Protein AF-A0AAD6KPA7-F1 (afdb_monomer)

InterPro domains:
  IPR001753 Enoyl-CoA hydratase/isomerase-like domain [PF00378] (21-145)
  IPR014748 Enoyl-CoA hydratase, C-terminal [G3DSA:1.10.12.10] (89-146)
  IPR029045 ClpP/crotonase-like domain superfamily [SSF52096] (28-145)

Solvent-accessible surface area (backbone atoms only — not comparable to full-atom values): 8510 Å² total; per-residue (Å²): 122,57,29,64,40,67,49,88,89,57,96,56,77,92,65,86,79,54,50,82,73,77,53,92,50,93,83,58,70,56,51,90,58,52,42,31,73,62,52,35,64,68,56,34,47,52,47,56,74,66,37,64,88,74,54,34,62,56,33,32,76,55,55,66,18,90,51,58,41,58,57,84,43,39,67,59,55,50,52,53,53,50,57,60,56,69,71,43,43,57,58,57,55,52,32,52,52,46,34,53,66,54,29,73,77,50,56,69,71,62,23,52,51,45,40,50,57,41,49,57,68,42,72,81,26,55,33,49,54,42,46,53,50,17,59,76,69,73,49,85,54,83,60,81,66,70

Structure (mmCIF, N/CA/C/O backbone):
data_AF-A0AAD6KPA7-F1
#
_entry.id   AF-A0AAD6KPA7-F1
#
loop_
_atom_site.group_PDB
_atom_site.id
_atom_site.type_symbol
_atom_site.label_atom_id
_atom_site.label_alt_id
_atom_site.label_comp_id
_atom_site.label_asym_id
_atom_site.label_entity_id
_atom_site.label_seq_id
_atom_site.pdbx_PDB_ins_code
_atom_site.Cartn_x
_atom_site.Cartn_y
_atom_site.Cartn_z
_atom_site.occupancy
_atom_site.B_iso_or_equiv
_atom_site.auth_seq_id
_atom_site.auth_comp_id
_atom_site.auth_asym_id
_atom_site.auth_atom_id
_atom_site.pdbx_PDB_model_num
ATOM 1 N N . MET A 1 1 ? -5.198 -6.766 -25.886 1.00 34.16 1 MET A N 1
ATOM 2 C CA . MET A 1 1 ? -4.511 -5.745 -25.067 1.00 34.16 1 MET A CA 1
ATOM 3 C C . MET A 1 1 ? -5.038 -5.853 -23.648 1.00 34.16 1 MET A C 1
ATOM 5 O O . MET A 1 1 ? -6.128 -5.368 -23.395 1.00 34.16 1 MET A O 1
ATOM 9 N N . LEU A 1 2 ? -4.342 -6.590 -22.778 1.00 31.56 2 LEU A N 1
ATOM 10 C CA . LEU A 1 2 ? -4.717 -6.753 -21.366 1.00 31.56 2 LEU A CA 1
ATOM 11 C C . LEU A 1 2 ? -4.695 -5.384 -20.669 1.00 31.56 2 LEU A C 1
ATOM 13 O O . LEU A 1 2 ? -3.794 -4.588 -20.928 1.00 31.56 2 LEU A O 1
ATOM 17 N N . GLY A 1 3 ? -5.707 -5.095 -19.849 1.00 35.38 3 GLY A N 1
ATOM 18 C CA . GLY A 1 3 ? -5.811 -3.830 -19.127 1.00 35.38 3 GLY A CA 1
ATOM 19 C C . GLY A 1 3 ? -4.867 -3.834 -17.928 1.00 35.38 3 GLY A C 1
ATOM 20 O O . GLY A 1 3 ? -5.074 -4.587 -16.981 1.00 35.38 3 GLY A O 1
ATOM 21 N N . THR A 1 4 ? -3.822 -3.014 -17.973 1.00 37.62 4 THR A N 1
ATOM 22 C CA . THR A 1 4 ? -2.887 -2.814 -16.859 1.00 37.62 4 THR A CA 1
ATOM 23 C C . THR A 1 4 ? -3.550 -1.938 -15.794 1.00 37.62 4 THR A C 1
ATOM 25 O O . THR A 1 4 ? -3.939 -0.808 -16.090 1.00 37.62 4 THR A O 1
ATOM 28 N N . LEU A 1 5 ? -3.704 -2.438 -14.565 1.00 33.84 5 LEU A N 1
ATOM 29 C CA . LEU A 1 5 ? -4.257 -1.659 -13.452 1.00 33.84 5 LEU A CA 1
ATOM 30 C C . LEU A 1 5 ? -3.170 -0.861 -12.728 1.00 33.84 5 LEU A C 1
ATOM 32 O O . LEU A 1 5 ? -2.101 -1.377 -12.416 1.00 33.84 5 LEU A O 1
ATOM 36 N N . LEU A 1 6 ? -3.486 0.410 -12.474 1.00 36.00 6 LEU A N 1
ATOM 37 C CA . LEU A 1 6 ? -2.638 1.425 -11.857 1.00 36.00 6 LEU A CA 1
ATOM 38 C C . LEU A 1 6 ? -2.021 1.009 -10.509 1.00 36.00 6 LEU A C 1
ATOM 40 O O . LEU A 1 6 ? -2.676 0.445 -9.633 1.00 36.00 6 LEU A O 1
ATOM 44 N N . SER A 1 7 ? -0.789 1.481 -10.302 1.00 35.00 7 SER A N 1
ATOM 45 C CA . SER A 1 7 ? -0.186 1.746 -8.992 1.00 35.00 7 SER A CA 1
ATOM 46 C C . SER A 1 7 ? -0.960 2.875 -8.283 1.00 35.00 7 SER A C 1
ATOM 48 O O . SER A 1 7 ? -0.604 4.053 -8.373 1.00 35.00 7 SER A O 1
ATOM 50 N N . PHE A 1 8 ? -2.043 2.545 -7.580 1.00 35.06 8 PHE A N 1
ATOM 51 C CA . PHE A 1 8 ? -2.797 3.518 -6.785 1.00 35.06 8 PHE A CA 1
ATOM 52 C C . PHE A 1 8 ? -2.171 3.693 -5.391 1.00 35.06 8 PHE A C 1
ATOM 54 O O . PHE A 1 8 ? -2.553 3.025 -4.440 1.00 35.06 8 PHE A O 1
ATOM 61 N N . ILE A 1 9 ? -1.187 4.599 -5.320 1.00 31.36 9 ILE A N 1
ATOM 62 C CA . ILE A 1 9 ? -0.908 5.553 -4.215 1.00 31.36 9 ILE A CA 1
ATOM 63 C C . ILE A 1 9 ? -0.005 6.717 -4.699 1.00 31.36 9 ILE A C 1
ATOM 65 O O . ILE A 1 9 ? 0.081 7.742 -4.026 1.00 31.36 9 ILE A O 1
ATOM 69 N N . GLY A 1 10 ? 0.555 6.671 -5.915 1.00 30.53 10 GLY A N 1
ATOM 70 C CA . GLY A 1 10 ? 1.241 7.814 -6.527 1.00 30.53 10 GLY A CA 1
ATOM 71 C C . GLY A 1 10 ? 1.001 7.881 -8.031 1.00 30.53 10 GLY A C 1
ATOM 72 O O . GLY A 1 10 ? 1.215 6.889 -8.718 1.00 30.53 10 GLY A O 1
ATOM 73 N N . ASN A 1 11 ? 0.571 9.053 -8.518 1.00 29.00 11 ASN A N 1
ATOM 74 C CA . ASN A 1 11 ? 0.361 9.411 -9.928 1.00 29.00 11 ASN A CA 1
ATOM 75 C C . ASN A 1 11 ? 1.280 8.650 -10.897 1.00 29.00 11 ASN A C 1
ATOM 77 O O . ASN A 1 11 ? 2.442 9.024 -11.061 1.00 29.00 11 ASN A O 1
ATOM 81 N N . TRP A 1 12 ? 0.726 7.633 -11.552 1.00 34.38 12 TRP A N 1
ATOM 82 C CA . TRP A 1 12 ? 1.287 6.979 -12.727 1.00 34.38 12 TRP A CA 1
ATOM 83 C C . TRP A 1 12 ? 0.138 6.613 -13.663 1.00 34.38 12 TRP A C 1
ATOM 85 O O . TRP A 1 12 ? -0.409 5.516 -13.614 1.00 34.38 12 TRP A O 1
ATOM 95 N N . LEU A 1 13 ? -0.234 7.557 -14.526 1.00 31.23 13 LEU A N 1
ATOM 96 C CA . LEU A 1 13 ? -0.791 7.196 -15.822 1.00 31.23 13 LEU A CA 1
ATOM 97 C C . LEU A 1 13 ? 0.407 6.815 -16.691 1.00 31.23 13 LEU A C 1
ATOM 99 O O . LEU A 1 13 ? 1.300 7.637 -16.897 1.00 31.23 13 LEU A O 1
ATOM 103 N N . PHE A 1 14 ? 0.437 5.577 -17.183 1.00 37.00 14 PHE A N 1
ATOM 104 C CA . PHE A 1 14 ? 1.289 5.186 -18.306 1.00 37.00 14 PHE A CA 1
ATOM 105 C C . PHE A 1 14 ? 0.796 5.967 -19.540 1.00 37.00 14 PHE A C 1
ATOM 107 O O . PHE A 1 14 ? 0.047 5.462 -20.368 1.00 37.00 14 PHE A O 1
ATOM 114 N N . SER A 1 15 ? 1.129 7.258 -19.604 1.00 29.02 15 SER A N 1
ATOM 115 C CA . SER A 1 15 ? 0.954 8.068 -20.800 1.00 29.02 15 SER A CA 1
ATOM 116 C C . SER A 1 15 ? 2.057 7.672 -21.766 1.00 29.02 15 SER A C 1
ATOM 118 O O . SER A 1 15 ? 3.242 7.747 -21.440 1.00 29.02 15 SER A O 1
ATOM 120 N N . ASP A 1 16 ? 1.648 7.229 -22.948 1.00 35.81 16 ASP A N 1
ATOM 121 C CA . ASP A 1 16 ? 2.523 6.936 -24.071 1.00 35.81 16 AS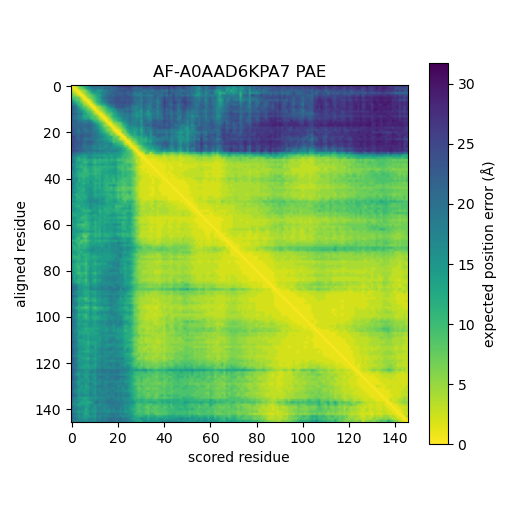P A CA 1
ATOM 122 C C . ASP A 1 16 ? 3.511 8.103 -24.301 1.00 35.81 16 ASP A C 1
ATOM 124 O O . ASP A 1 16 ? 3.099 9.244 -24.510 1.00 35.81 16 ASP A O 1
ATOM 128 N N . ARG A 1 17 ? 4.811 7.763 -24.345 1.00 44.31 17 ARG A N 1
ATOM 129 C CA . ARG A 1 17 ? 5.979 8.561 -24.798 1.00 44.31 17 ARG A CA 1
ATOM 130 C C . ARG A 1 17 ? 6.527 9.613 -23.809 1.00 44.31 17 ARG A C 1
ATOM 132 O O . ARG A 1 17 ? 5.866 10.610 -23.528 1.00 44.31 17 ARG A O 1
ATOM 139 N N . PRO A 1 18 ? 7.786 9.437 -23.336 1.00 38.19 18 PRO A N 1
ATOM 140 C CA . PRO A 1 18 ? 8.929 10.004 -24.080 1.00 38.19 18 PRO A CA 1
ATOM 141 C C . PRO A 1 18 ? 10.242 9.176 -24.111 1.00 38.19 18 PRO A C 1
ATOM 143 O O . PRO A 1 18 ? 11.201 9.607 -24.753 1.00 38.19 18 PRO A O 1
ATOM 146 N N . SER A 1 19 ? 10.331 7.996 -23.480 1.00 39.69 19 SER A N 1
ATOM 147 C CA . SER A 1 19 ? 11.616 7.268 -23.365 1.00 39.69 19 SER A CA 1
ATOM 148 C C . SER A 1 19 ? 12.176 6.750 -24.696 1.00 39.69 19 SER A C 1
ATOM 150 O O . SER A 1 19 ? 13.390 6.689 -24.860 1.00 39.69 19 SER A O 1
ATOM 152 N N . SER A 1 20 ? 11.325 6.462 -25.685 1.00 36.12 20 SER A N 1
ATOM 153 C CA . SER A 1 20 ? 11.751 5.966 -27.003 1.00 36.12 20 SER A CA 1
ATOM 154 C C . SER A 1 20 ? 12.541 6.981 -27.842 1.00 36.12 20 SER A C 1
ATOM 156 O O . SER A 1 20 ? 13.038 6.623 -28.903 1.00 36.12 20 SER A O 1
ATOM 158 N N . TYR A 1 21 ? 12.625 8.244 -27.409 1.00 39.34 21 TYR A N 1
ATOM 159 C CA . TYR A 1 21 ? 13.359 9.305 -28.109 1.00 39.34 21 TYR A CA 1
ATOM 160 C C . TYR A 1 21 ? 14.645 9.729 -27.385 1.00 39.34 21 TYR A C 1
ATOM 162 O O . TYR A 1 21 ? 15.305 10.663 -27.828 1.00 39.34 21 TYR A O 1
ATOM 170 N N . GLY A 1 22 ? 15.007 9.083 -26.269 1.00 34.72 22 GLY A N 1
ATOM 171 C CA . GLY A 1 22 ? 16.189 9.473 -25.491 1.00 34.72 22 GLY A CA 1
ATOM 172 C C . GLY A 1 22 ? 16.084 10.866 -24.852 1.00 34.72 22 GLY A C 1
ATOM 173 O O . GLY A 1 22 ? 17.099 11.449 -24.478 1.00 34.72 22 GLY A O 1
ATOM 174 N N . ILE A 1 23 ? 14.871 11.418 -24.723 1.00 39.38 23 ILE A N 1
ATOM 175 C CA . ILE A 1 23 ? 14.636 12.765 -24.189 1.00 39.38 23 ILE A CA 1
ATOM 176 C C . ILE A 1 23 ? 14.273 12.666 -22.703 1.00 39.38 23 ILE A C 1
ATOM 178 O O . ILE A 1 23 ? 13.184 12.219 -22.342 1.00 39.38 23 ILE A O 1
ATOM 182 N N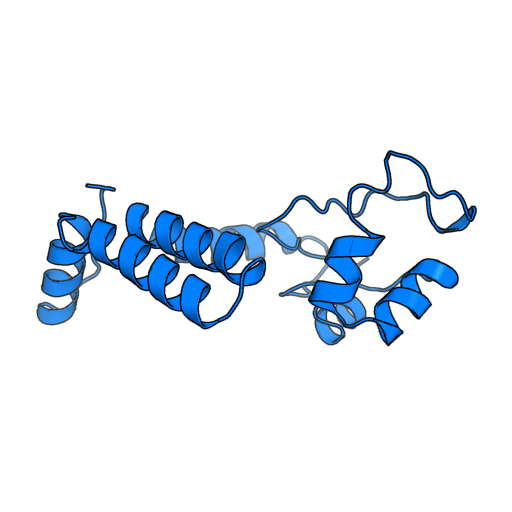 . PHE A 1 24 ? 15.167 13.147 -21.835 1.00 44.41 24 PHE A N 1
ATOM 183 C CA . PHE A 1 24 ? 14.858 13.478 -20.441 1.00 44.41 24 PHE A CA 1
ATOM 184 C C . PHE A 1 24 ? 14.054 14.789 -20.419 1.00 44.41 24 PHE A C 1
ATOM 186 O O . PHE A 1 24 ? 14.608 15.878 -20.305 1.00 44.41 24 PHE A O 1
ATOM 193 N N . GLY A 1 25 ? 12.740 14.702 -20.640 1.00 34.84 25 GLY A N 1
ATOM 194 C CA . GLY A 1 25 ? 11.853 15.870 -20.641 1.00 34.84 25 GLY A CA 1
ATOM 195 C C . GLY A 1 25 ? 11.292 16.171 -19.243 1.00 34.84 25 GLY A C 1
ATOM 196 O O . GLY A 1 25 ? 11.073 15.227 -18.482 1.00 34.84 25 GLY A O 1
ATOM 197 N N . PRO A 1 26 ? 10.964 17.435 -18.908 1.00 32.50 26 PRO A N 1
ATOM 198 C CA . PRO A 1 26 ? 10.380 17.831 -17.614 1.00 32.50 26 PRO A CA 1
ATOM 199 C C . PRO A 1 26 ? 9.028 17.158 -17.294 1.00 32.50 26 PRO A C 1
ATOM 201 O O . PRO A 1 26 ? 8.605 17.147 -16.142 1.00 32.50 26 PRO A O 1
ATOM 204 N N . ASN A 1 27 ? 8.392 16.516 -18.283 1.00 38.41 27 ASN A N 1
ATOM 205 C CA . ASN A 1 27 ? 7.171 15.715 -18.125 1.00 38.41 27 ASN A CA 1
ATOM 206 C C . ASN A 1 27 ? 7.440 14.237 -17.777 1.00 38.41 27 ASN A C 1
ATOM 208 O O . ASN A 1 27 ? 6.500 13.465 -17.600 1.00 38.41 27 ASN A O 1
ATOM 212 N N . SER A 1 28 ? 8.708 13.830 -17.638 1.00 46.34 28 SER A N 1
ATOM 213 C CA . SER A 1 28 ? 9.122 12.513 -17.124 1.00 46.34 28 SER A CA 1
ATOM 214 C C . SER A 1 28 ? 8.969 12.494 -15.600 1.00 46.34 28 SER A C 1
ATOM 216 O O . SER A 1 28 ? 9.929 12.267 -14.863 1.00 46.34 28 SER A O 1
ATOM 218 N N . ALA A 1 29 ? 7.782 12.853 -15.111 1.00 55.41 29 ALA A N 1
ATOM 219 C CA . ALA A 1 29 ? 7.537 13.174 -13.715 1.00 55.41 29 ALA A CA 1
ATOM 220 C C . ALA A 1 29 ? 7.873 11.966 -12.825 1.00 55.41 29 ALA A C 1
ATOM 222 O O . ALA A 1 29 ? 7.114 11.007 -12.727 1.00 55.41 29 ALA A O 1
ATOM 223 N N . SER A 1 30 ? 9.037 12.016 -12.169 1.00 63.12 30 SER A N 1
ATOM 224 C CA . SER A 1 30 ? 9.484 11.058 -11.150 1.00 63.12 30 SER A CA 1
ATOM 225 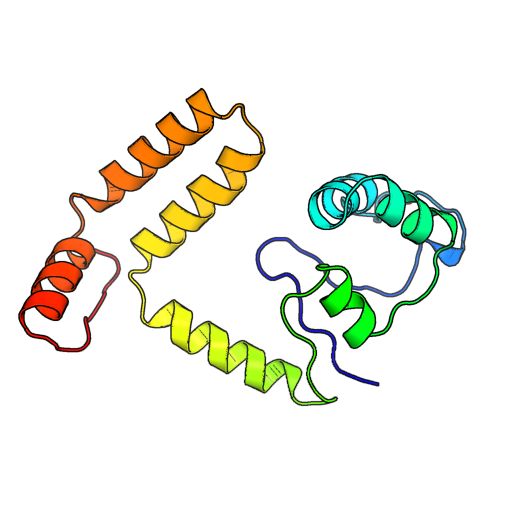C C . SER A 1 30 ? 9.835 9.630 -11.627 1.00 63.12 30 SER A C 1
ATOM 227 O O . SER A 1 30 ? 10.181 8.787 -10.803 1.00 63.12 30 SER A O 1
ATOM 229 N N . GLY A 1 31 ? 9.860 9.334 -12.932 1.00 70.75 31 GLY A N 1
ATOM 230 C CA . GLY A 1 31 ? 10.209 7.997 -13.459 1.00 70.75 31 GLY A CA 1
ATOM 231 C C . GLY A 1 31 ? 11.541 7.441 -12.988 1.00 70.75 31 GLY A C 1
ATOM 232 O O . GLY A 1 31 ? 11.617 6.329 -12.475 1.00 70.75 31 GLY A O 1
ATOM 233 N N . THR A 1 32 ? 12.577 8.263 -13.064 1.00 78.81 32 THR A N 1
ATOM 234 C CA . THR A 1 32 ? 13.930 7.908 -12.626 1.00 78.81 32 THR A CA 1
ATOM 235 C C . THR A 1 32 ? 14.063 7.775 -11.108 1.00 78.81 32 THR A C 1
ATOM 237 O O . THR A 1 32 ? 15.070 7.255 -10.641 1.00 78.81 32 THR A O 1
ATOM 240 N N . GLN A 1 33 ? 13.065 8.219 -10.337 1.00 82.12 33 GLN A N 1
ATOM 241 C CA . GLN A 1 33 ? 13.076 8.182 -8.875 1.00 82.12 33 GLN A CA 1
ATOM 242 C C . GLN A 1 33 ? 12.182 7.074 -8.316 1.00 82.12 33 GLN A C 1
ATOM 244 O O . GLN A 1 33 ? 12.626 6.301 -7.469 1.00 82.12 33 GLN A O 1
ATOM 249 N N . ARG A 1 34 ? 10.944 6.957 -8.802 1.00 82.44 34 ARG A N 1
ATOM 250 C CA . ARG A 1 34 ? 9.975 5.955 -8.337 1.00 82.44 34 ARG A CA 1
ATOM 251 C C . ARG A 1 34 ? 10.258 4.564 -8.888 1.00 82.44 34 ARG A C 1
ATOM 253 O O . ARG A 1 34 ? 10.152 3.601 -8.139 1.00 82.44 34 ARG A O 1
ATOM 260 N N . LEU A 1 35 ? 10.665 4.446 -10.156 1.00 84.44 35 LEU A N 1
ATOM 261 C CA . LEU A 1 35 ? 10.892 3.134 -10.769 1.00 84.44 35 LEU A CA 1
ATOM 262 C C . LEU A 1 35 ? 11.992 2.334 -10.045 1.00 84.44 35 LEU A C 1
ATOM 264 O O . LEU A 1 35 ? 11.728 1.191 -9.680 1.00 84.44 35 LEU A O 1
ATOM 268 N N . PRO A 1 36 ? 13.177 2.899 -9.727 1.00 88.50 36 PRO A N 1
ATOM 269 C CA . PRO A 1 36 ? 14.189 2.162 -8.970 1.00 88.50 36 PRO A CA 1
ATOM 270 C C . PRO A 1 36 ? 13.775 1.800 -7.540 1.00 88.50 36 PRO A C 1
ATOM 272 O O . PRO A 1 36 ? 14.308 0.833 -7.004 1.00 88.50 36 PRO A O 1
ATOM 275 N N . ARG A 1 37 ? 12.866 2.568 -6.920 1.00 85.81 37 ARG A N 1
ATOM 276 C CA . ARG A 1 37 ? 12.323 2.280 -5.579 1.00 85.81 37 ARG A CA 1
ATOM 277 C C . ARG A 1 37 ? 11.313 1.128 -5.606 1.00 85.81 37 ARG A C 1
ATOM 279 O O . ARG A 1 37 ? 11.233 0.388 -4.639 1.00 85.81 37 ARG A O 1
ATOM 286 N N . LEU A 1 38 ? 10.593 0.960 -6.717 1.00 86.50 38 LEU A N 1
ATOM 287 C CA . LEU A 1 38 ? 9.639 -0.134 -6.922 1.00 86.50 38 LEU A CA 1
ATOM 288 C C . LEU A 1 38 ? 10.316 -1.446 -7.330 1.00 86.50 38 LEU A C 1
ATOM 290 O O . LEU A 1 38 ? 10.023 -2.484 -6.752 1.00 86.50 38 LEU A O 1
ATOM 294 N N . VAL A 1 39 ? 11.218 -1.408 -8.319 1.00 86.50 39 VAL A N 1
ATOM 295 C CA . VAL A 1 39 ? 11.735 -2.635 -8.964 1.00 86.50 39 VAL A CA 1
ATOM 296 C C . VAL A 1 39 ? 13.248 -2.825 -8.858 1.00 86.50 39 VAL A C 1
ATOM 298 O O . VAL A 1 39 ? 13.826 -3.730 -9.460 1.00 86.50 39 VAL A O 1
ATOM 301 N N . GLY A 1 40 ? 13.920 -1.953 -8.109 1.00 88.75 40 GLY A N 1
ATOM 302 C CA . GLY A 1 40 ? 15.369 -1.967 -7.956 1.00 88.75 40 GLY A CA 1
ATOM 303 C C . GLY A 1 40 ? 16.126 -1.265 -9.089 1.00 88.75 40 GLY A C 1
ATOM 304 O O . GLY A 1 40 ? 15.638 -1.044 -10.200 1.00 88.75 40 GLY A O 1
ATOM 305 N N . LYS A 1 41 ? 17.379 -0.894 -8.796 1.00 91.75 41 LYS A N 1
ATOM 306 C CA . LYS A 1 41 ? 18.217 -0.058 -9.677 1.00 91.75 41 LYS A CA 1
ATOM 307 C C . LYS A 1 41 ? 18.545 -0.719 -11.019 1.00 91.75 41 LYS A C 1
ATOM 309 O O . LYS A 1 41 ? 18.584 -0.021 -12.029 1.00 91.75 41 LYS A O 1
ATOM 314 N N . SER A 1 42 ? 18.812 -2.025 -11.033 1.00 92.31 42 SER A N 1
ATOM 315 C CA . SER A 1 42 ? 19.256 -2.742 -12.237 1.00 92.31 42 SER A CA 1
ATOM 316 C C . SER A 1 42 ? 18.157 -2.806 -13.293 1.00 92.31 42 SER A C 1
ATOM 318 O O . SER A 1 42 ? 18.363 -2.358 -14.418 1.00 92.31 42 SER A O 1
ATOM 320 N N . LEU A 1 43 ? 16.967 -3.270 -12.905 1.00 87.69 43 LEU A N 1
ATOM 321 C CA . LEU A 1 43 ? 15.838 -3.377 -13.821 1.00 87.69 43 LEU A CA 1
ATOM 322 C C . LEU A 1 43 ? 15.321 -1.999 -14.247 1.00 87.69 43 LEU A C 1
ATOM 324 O O . LEU A 1 43 ? 15.010 -1.787 -15.416 1.00 87.69 43 LEU A O 1
ATOM 328 N N . ALA A 1 44 ? 15.297 -1.028 -13.330 1.00 86.75 44 ALA A N 1
ATOM 329 C CA . ALA A 1 44 ? 14.916 0.334 -13.682 1.00 86.75 44 ALA A CA 1
ATOM 330 C C . ALA A 1 44 ? 15.834 0.932 -14.761 1.00 86.75 44 ALA A C 1
ATOM 332 O O . ALA A 1 44 ? 15.342 1.569 -15.689 1.00 86.75 44 ALA A O 1
ATOM 333 N N . LYS A 1 45 ? 17.152 0.698 -14.683 1.00 88.19 45 LYS A N 1
ATOM 334 C CA . LYS A 1 45 ? 18.101 1.120 -15.727 1.00 88.19 45 LYS A CA 1
ATOM 335 C C . LYS A 1 45 ? 17.810 0.446 -17.063 1.00 88.19 45 LYS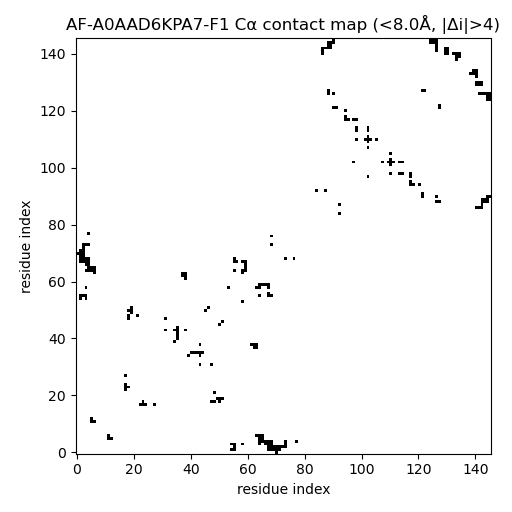 A C 1
ATOM 337 O O . LYS A 1 45 ? 17.760 1.141 -18.069 1.00 88.19 45 LYS A O 1
ATOM 342 N N . GLU A 1 46 ? 17.584 -0.866 -17.077 1.00 87.50 46 GLU A N 1
ATOM 343 C CA . GLU A 1 46 ? 17.229 -1.589 -18.303 1.00 87.50 46 GLU A CA 1
ATOM 344 C C . GLU A 1 46 ? 15.979 -0.988 -18.959 1.00 87.50 46 GLU A C 1
ATOM 346 O O . GLU A 1 46 ? 16.021 -0.609 -20.129 1.00 87.50 46 GLU A O 1
ATOM 351 N N . LEU A 1 47 ? 14.887 -0.831 -18.206 1.00 84.62 47 LEU A N 1
ATOM 352 C CA . LEU A 1 47 ? 13.620 -0.313 -18.729 1.00 84.62 47 LEU A CA 1
ATOM 353 C C . LEU A 1 47 ? 13.737 1.141 -19.212 1.00 84.62 47 LEU A C 1
ATOM 355 O O . LEU A 1 47 ? 13.206 1.485 -20.267 1.00 84.62 47 LEU A O 1
ATOM 359 N N . ILE A 1 48 ? 14.457 1.991 -18.471 1.00 84.38 48 ILE A N 1
ATOM 360 C CA . ILE A 1 48 ? 14.649 3.402 -18.834 1.00 84.38 48 ILE A CA 1
ATOM 361 C C . ILE A 1 48 ? 15.548 3.538 -20.068 1.00 84.38 48 ILE A C 1
ATOM 363 O O . ILE A 1 48 ? 15.233 4.332 -20.950 1.00 84.38 48 ILE A O 1
ATOM 367 N N . PHE A 1 49 ? 16.650 2.786 -20.144 1.00 85.62 49 PHE A N 1
ATOM 368 C CA . PHE A 1 49 ? 17.621 2.912 -21.235 1.00 85.62 49 PHE A CA 1
ATOM 369 C C . PHE A 1 49 ? 17.143 2.258 -22.528 1.00 85.62 49 PHE A C 1
ATOM 371 O O . PHE A 1 49 ? 17.380 2.798 -23.604 1.00 85.62 49 PHE A O 1
ATOM 378 N N . THR A 1 50 ? 16.470 1.110 -22.438 1.00 83.56 50 THR A N 1
ATOM 379 C CA . THR A 1 50 ? 15.951 0.410 -23.623 1.00 83.56 50 THR A CA 1
ATOM 380 C C . THR A 1 50 ? 14.642 1.010 -24.125 1.00 83.56 50 THR A C 1
ATOM 382 O O . THR A 1 50 ? 14.316 0.866 -25.301 1.00 83.56 50 THR A O 1
ATOM 385 N N . GLY A 1 51 ? 13.857 1.643 -23.243 1.00 81.69 51 GLY A N 1
ATOM 386 C CA . GLY A 1 51 ? 12.510 2.108 -23.567 1.00 81.69 51 GLY A CA 1
ATOM 387 C C . GLY A 1 51 ? 11.571 0.980 -24.014 1.00 81.69 51 GLY A C 1
ATOM 388 O O . GLY A 1 51 ? 10.580 1.251 -24.696 1.00 81.69 51 GLY A O 1
ATOM 389 N N . ARG A 1 52 ? 11.888 -0.283 -23.683 1.00 83.88 52 ARG A N 1
ATOM 390 C CA . ARG A 1 52 ? 11.111 -1.441 -24.135 1.00 83.88 52 ARG A CA 1
ATOM 391 C C . ARG A 1 52 ? 9.702 -1.417 -23.548 1.00 83.88 52 ARG A C 1
ATOM 393 O O . ARG A 1 52 ? 9.493 -1.019 -22.402 1.00 83.88 52 ARG A O 1
ATOM 400 N N . LYS A 1 53 ? 8.729 -1.870 -24.338 1.00 80.56 53 LYS A N 1
ATOM 401 C CA . LYS A 1 53 ? 7.350 -2.040 -23.872 1.00 80.56 53 LYS A CA 1
ATOM 402 C C . LYS A 1 53 ? 7.243 -3.333 -23.072 1.00 80.56 53 LYS A C 1
ATOM 404 O O . LYS A 1 53 ? 7.799 -4.348 -23.480 1.00 80.56 53 LYS A O 1
ATOM 409 N N . ILE A 1 54 ? 6.504 -3.267 -21.974 1.00 82.31 54 ILE A N 1
ATOM 410 C CA . ILE A 1 54 ? 6.147 -4.413 -21.139 1.00 82.31 54 ILE A CA 1
ATOM 411 C C . ILE A 1 54 ? 4.641 -4.635 -21.230 1.00 82.31 54 ILE A C 1
ATOM 413 O O . ILE A 1 54 ? 3.877 -3.673 -21.363 1.00 82.31 54 ILE A O 1
ATOM 417 N N . ASP A 1 55 ? 4.209 -5.891 -21.182 1.00 83.06 55 ASP A N 1
ATOM 418 C CA . ASP A 1 55 ? 2.787 -6.211 -21.092 1.00 83.06 55 ASP A CA 1
ATOM 419 C C . ASP A 1 55 ? 2.300 -6.223 -19.631 1.00 83.06 55 ASP A C 1
ATOM 421 O O . ASP A 1 55 ? 3.077 -6.090 -18.683 1.00 83.06 55 ASP A O 1
ATOM 425 N N . GLY A 1 56 ? 0.987 -6.356 -19.431 1.00 79.69 56 GLY A N 1
ATOM 426 C CA . GLY A 1 56 ? 0.402 -6.338 -18.090 1.00 79.69 56 GLY A CA 1
ATOM 427 C C . GLY A 1 56 ? 0.800 -7.529 -17.212 1.00 79.69 56 GLY A C 1
ATOM 428 O O . GLY A 1 56 ? 0.726 -7.417 -15.990 1.00 79.69 56 GLY A O 1
ATOM 429 N N . ARG A 1 57 ? 1.175 -8.684 -17.780 1.00 86.69 57 ARG A N 1
ATOM 430 C CA . ARG A 1 57 ? 1.591 -9.862 -16.994 1.00 86.69 57 ARG A CA 1
ATOM 431 C C . ARG A 1 57 ? 3.029 -9.702 -16.539 1.00 86.69 57 ARG A C 1
ATOM 433 O O . ARG A 1 57 ? 3.334 -9.929 -15.372 1.00 86.69 57 ARG A O 1
ATOM 440 N N . GLU A 1 58 ? 3.879 -9.244 -17.449 1.00 84.06 58 GLU A N 1
ATOM 441 C CA . GLU A 1 58 ? 5.252 -8.881 -17.154 1.00 84.06 58 GLU A CA 1
ATOM 442 C C . GLU A 1 58 ? 5.286 -7.780 -16.089 1.00 84.06 58 GLU A C 1
ATOM 444 O O . GLU A 1 58 ? 5.925 -7.961 -15.057 1.00 84.06 58 GLU A O 1
ATOM 449 N N . ALA A 1 59 ? 4.511 -6.702 -16.250 1.00 83.75 59 ALA A N 1
ATOM 450 C CA . ALA A 1 59 ? 4.429 -5.628 -15.260 1.00 83.75 59 ALA A CA 1
ATOM 451 C C . ALA A 1 59 ? 4.058 -6.131 -13.852 1.00 83.75 59 ALA A C 1
ATOM 453 O O . ALA A 1 59 ? 4.610 -5.647 -12.866 1.00 83.75 59 ALA A O 1
ATOM 454 N N . MET A 1 60 ? 3.160 -7.117 -13.751 1.00 86.19 60 MET A N 1
A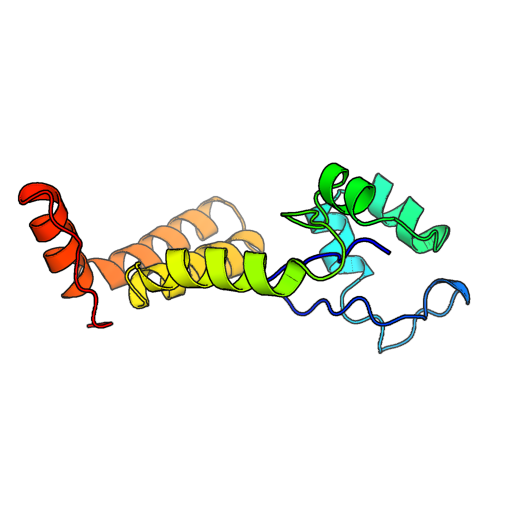TOM 455 C CA . MET A 1 60 ? 2.796 -7.730 -12.471 1.00 86.19 60 MET A CA 1
ATOM 456 C C . MET A 1 60 ? 3.942 -8.571 -11.902 1.00 86.19 60 MET A C 1
ATOM 458 O O . MET A 1 60 ? 4.265 -8.443 -10.726 1.00 86.19 60 MET A O 1
ATOM 462 N N . SER A 1 61 ? 4.602 -9.384 -12.734 1.00 87.88 61 SER A N 1
ATOM 463 C CA . SER A 1 61 ? 5.751 -10.195 -12.303 1.00 87.88 61 SER A CA 1
ATOM 464 C C . SER A 1 61 ? 6.938 -9.350 -11.829 1.00 87.88 61 SER A C 1
ATOM 466 O O . SER A 1 61 ? 7.661 -9.749 -10.922 1.00 87.88 61 SER A O 1
ATOM 468 N N . LEU A 1 62 ? 7.101 -8.160 -12.412 1.00 85.19 62 LEU A N 1
ATOM 469 C CA . LEU A 1 62 ? 8.131 -7.193 -12.048 1.00 85.19 62 LEU A CA 1
ATOM 470 C C . LEU A 1 62 ? 7.755 -6.344 -10.822 1.00 85.19 62 LEU A C 1
ATOM 472 O O . LEU A 1 62 ? 8.579 -5.555 -10.374 1.00 85.19 62 LEU A O 1
ATOM 476 N N . GLY A 1 63 ? 6.529 -6.460 -10.297 1.00 83.69 63 GLY A N 1
ATOM 477 C CA . GLY A 1 63 ? 6.054 -5.653 -9.168 1.00 83.69 63 GLY A CA 1
ATOM 478 C C . GLY A 1 63 ? 5.725 -4.196 -9.517 1.00 83.69 63 GLY A C 1
ATOM 479 O O . GLY A 1 63 ? 5.620 -3.357 -8.628 1.00 83.69 63 GLY A O 1
ATOM 480 N N . LEU A 1 64 ? 5.555 -3.866 -10.803 1.00 84.12 64 LEU A N 1
ATOM 481 C CA . LEU A 1 64 ? 5.133 -2.528 -11.245 1.00 84.12 64 LEU A CA 1
ATOM 482 C C . LEU A 1 64 ? 3.641 -2.287 -11.030 1.00 84.12 64 LEU A C 1
ATOM 484 O O . LEU A 1 64 ? 3.207 -1.143 -10.885 1.00 84.12 64 LEU A O 1
ATOM 488 N N . VAL A 1 65 ? 2.861 -3.365 -11.042 1.00 85.19 65 VAL A N 1
ATOM 489 C CA . VAL A 1 65 ? 1.425 -3.349 -10.777 1.00 85.19 65 VAL A CA 1
ATOM 490 C C . VAL A 1 65 ? 1.057 -4.480 -9.835 1.00 85.19 65 VAL A C 1
ATOM 492 O O . VAL A 1 65 ? 1.647 -5.556 -9.877 1.00 85.19 65 VAL A O 1
ATOM 495 N N . ASN A 1 66 ? 0.037 -4.245 -9.015 1.00 84.88 66 ASN A N 1
ATOM 496 C CA . ASN A 1 66 ? -0.436 -5.243 -8.057 1.00 84.88 66 ASN A CA 1
ATOM 497 C C . ASN A 1 66 ? -1.285 -6.338 -8.723 1.00 84.88 66 ASN A C 1
ATOM 499 O O . ASN A 1 66 ? -1.320 -7.466 -8.242 1.00 84.88 66 ASN A O 1
ATOM 503 N N . TYR A 1 67 ? -1.973 -6.017 -9.828 1.00 85.25 67 TYR A N 1
ATOM 504 C CA . TYR A 1 67 ? -2.891 -6.933 -10.507 1.00 85.25 67 TYR A CA 1
ATOM 505 C C . TYR A 1 67 ? -2.794 -6.819 -12.030 1.00 85.25 67 TYR A C 1
ATOM 507 O O . TYR A 1 67 ? -2.727 -5.722 -12.587 1.00 85.25 67 TYR A O 1
ATOM 515 N N . SER A 1 68 ? -2.866 -7.971 -12.695 1.00 88.50 68 SER A N 1
ATOM 516 C CA . SER A 1 68 ? -3.003 -8.106 -14.145 1.00 88.50 68 SER A CA 1
ATOM 517 C C . SER A 1 68 ? -4.323 -8.800 -14.452 1.00 88.50 68 SER A C 1
ATOM 519 O O . SER A 1 68 ? -4.526 -9.940 -14.035 1.00 88.50 68 SER A O 1
ATOM 521 N N . VAL A 1 69 ? -5.233 -8.117 -15.149 1.00 87.62 69 VAL A N 1
ATOM 522 C CA . VAL A 1 69 ? -6.576 -8.635 -15.456 1.00 87.62 69 VAL A CA 1
ATOM 523 C C . VAL A 1 69 ? -6.854 -8.618 -16.963 1.00 87.62 69 VAL A C 1
ATOM 525 O O . VAL A 1 69 ? -6.188 -7.889 -17.712 1.00 87.62 69 VAL A O 1
ATOM 528 N N . PRO A 1 70 ? -7.823 -9.421 -17.443 1.00 87.38 70 PRO A N 1
ATOM 529 C CA . PRO A 1 70 ? -8.290 -9.355 -18.818 1.00 87.38 70 PRO A CA 1
ATOM 530 C C . PRO A 1 70 ? -8.670 -7.940 -19.272 1.00 87.38 70 PRO A C 1
ATOM 532 O O . PRO A 1 70 ? -9.023 -7.055 -18.489 1.00 87.38 70 PRO A O 1
ATOM 535 N N . ALA A 1 71 ? -8.588 -7.717 -20.583 1.00 83.25 71 ALA A N 1
ATOM 536 C CA . ALA A 1 71 ? -8.994 -6.456 -21.192 1.00 83.25 71 ALA A CA 1
ATOM 537 C C . ALA A 1 71 ? -10.465 -6.152 -20.864 1.00 83.25 71 ALA A C 1
ATOM 539 O O . ALA A 1 71 ? -11.324 -6.996 -21.092 1.00 83.25 71 ALA A O 1
ATOM 540 N N . GLY A 1 72 ? -10.752 -4.952 -20.357 1.00 85.12 72 GLY A N 1
ATOM 541 C CA . GLY A 1 72 ? -12.111 -4.540 -19.979 1.00 85.12 72 GLY A CA 1
ATOM 542 C C . GLY A 1 72 ? -12.507 -4.852 -18.531 1.00 85.12 72 GLY A C 1
ATOM 543 O O . GLY A 1 72 ? -13.489 -4.296 -18.053 1.00 85.12 72 GLY A O 1
ATOM 544 N N . GLU A 1 73 ? -11.723 -5.644 -17.793 1.00 88.12 73 GLU A N 1
ATOM 545 C CA . GLU A 1 73 ? -12.031 -5.995 -16.395 1.00 88.12 73 GLU A CA 1
ATOM 546 C C . GLU A 1 73 ? -11.332 -5.100 -15.362 1.00 88.12 73 GLU A C 1
ATOM 548 O O . GLU A 1 73 ? -11.638 -5.164 -14.170 1.00 88.12 73 GLU A O 1
ATOM 553 N N . ALA A 1 74 ? -10.433 -4.216 -15.809 1.00 85.31 74 ALA A N 1
ATOM 554 C CA . ALA A 1 74 ? -9.679 -3.301 -14.950 1.00 85.31 74 ALA A CA 1
ATOM 555 C C . ALA A 1 74 ? -10.589 -2.496 -14.008 1.00 85.31 74 ALA A C 1
ATOM 557 O O . ALA A 1 74 ? -10.375 -2.475 -12.799 1.00 85.31 74 ALA A O 1
ATOM 558 N N . HIS A 1 75 ? -11.658 -1.904 -14.537 1.00 85.12 75 HIS A N 1
ATOM 559 C CA . HIS A 1 75 ? -12.573 -1.106 -13.724 1.00 85.12 75 HIS A CA 1
ATOM 560 C C . HIS A 1 75 ? -13.350 -1.947 -12.697 1.00 85.12 75 HIS A C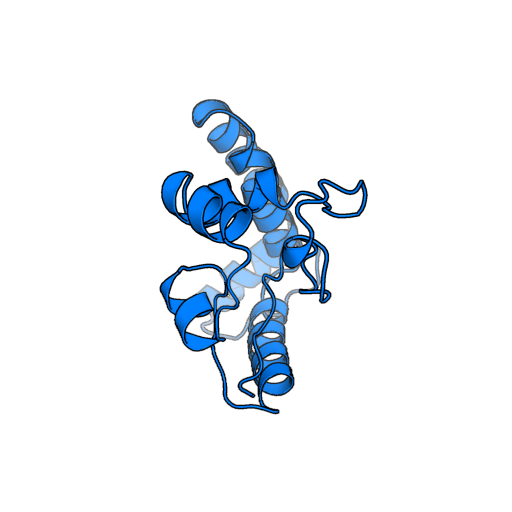 1
ATOM 562 O O . HIS A 1 75 ? -13.578 -1.517 -11.569 1.00 85.12 75 HIS A O 1
ATOM 568 N N . SER A 1 76 ? -13.720 -3.182 -13.051 1.00 89.81 76 SER A N 1
ATOM 569 C CA . SER A 1 76 ? -14.394 -4.087 -12.113 1.00 89.81 76 SER A CA 1
ATOM 570 C C . SER A 1 76 ? -13.485 -4.440 -10.937 1.00 89.81 76 SER A C 1
ATOM 572 O O . SER A 1 76 ? -13.912 -4.378 -9.783 1.00 89.81 76 SER A O 1
ATOM 574 N N . LYS A 1 77 ? -12.216 -4.761 -11.219 1.00 88.75 77 LYS A N 1
ATOM 575 C CA . LYS A 1 77 ? -11.239 -5.099 -10.180 1.00 88.75 77 LYS A CA 1
ATOM 576 C C . LYS A 1 77 ? -10.866 -3.889 -9.315 1.00 88.75 77 LYS A C 1
ATOM 578 O O . LYS A 1 77 ? -10.687 -4.035 -8.110 1.00 88.75 77 LYS A O 1
ATOM 583 N N . GLU A 1 78 ? -10.814 -2.691 -9.893 1.00 86.75 78 GLU A N 1
ATOM 584 C CA . GLU A 1 78 ? -10.667 -1.435 -9.144 1.00 86.75 78 GLU A CA 1
ATOM 585 C C . GLU A 1 78 ? -11.808 -1.245 -8.131 1.00 86.75 78 GLU A C 1
ATOM 587 O O . GLU A 1 78 ? -11.555 -1.005 -6.950 1.00 86.75 78 GLU A O 1
ATOM 592 N N . LEU A 1 79 ? -13.064 -1.404 -8.568 1.00 91.62 79 LEU A N 1
ATOM 593 C CA . LEU A 1 79 ? -14.236 -1.268 -7.699 1.00 91.62 79 LEU A CA 1
ATOM 594 C C . LEU A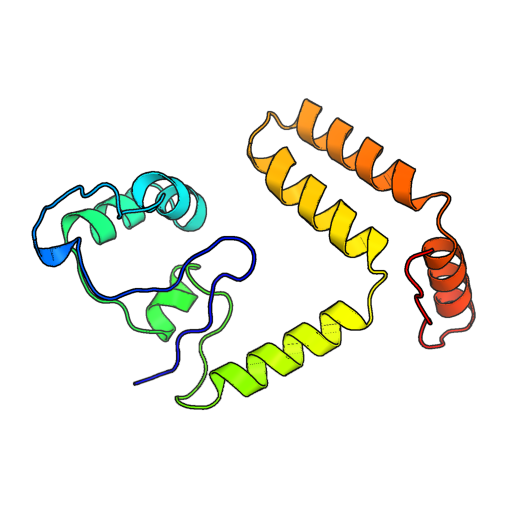 1 79 ? -14.281 -2.325 -6.593 1.00 91.62 79 LEU A C 1
ATOM 596 O O . LEU A 1 79 ? -14.727 -2.030 -5.485 1.00 91.62 79 LEU A O 1
ATOM 600 N N . GLU A 1 80 ? -13.844 -3.549 -6.880 1.00 92.38 80 GLU A N 1
ATOM 601 C CA . GLU A 1 80 ? -13.706 -4.615 -5.885 1.00 92.38 80 GLU A CA 1
ATOM 602 C C . GLU A 1 80 ? -12.777 -4.177 -4.744 1.00 92.38 80 GLU A C 1
ATOM 604 O O . GLU A 1 80 ? -13.196 -4.148 -3.587 1.00 92.38 80 GLU A O 1
ATOM 609 N N . ILE A 1 81 ? -11.570 -3.716 -5.077 1.00 91.56 81 ILE A N 1
ATOM 610 C CA . ILE A 1 81 ? -10.576 -3.261 -4.095 1.00 91.56 81 ILE A CA 1
ATOM 611 C C . ILE A 1 81 ? -11.079 -2.020 -3.344 1.00 91.56 81 ILE A C 1
ATOM 613 O O . ILE A 1 81 ? -10.973 -1.936 -2.120 1.00 91.56 81 ILE A O 1
ATOM 617 N N . ALA A 1 82 ? -11.682 -1.059 -4.048 1.00 88.69 82 ALA A N 1
ATOM 618 C CA . ALA A 1 82 ? -12.230 0.142 -3.422 1.00 88.69 82 ALA A CA 1
ATOM 619 C C . ALA A 1 82 ? -13.320 -0.192 -2.385 1.00 88.69 82 ALA A C 1
ATOM 621 O O . ALA A 1 82 ? -13.360 0.409 -1.308 1.00 88.69 82 ALA A O 1
ATOM 622 N N . ARG A 1 83 ? -14.175 -1.186 -2.669 1.00 92.38 83 ARG A N 1
ATOM 623 C CA . ARG A 1 83 ? -15.205 -1.664 -1.731 1.00 92.38 83 ARG A CA 1
ATOM 624 C C . ARG A 1 83 ? -14.613 -2.332 -0.496 1.00 92.38 83 ARG A C 1
ATOM 626 O O . ARG A 1 83 ? -15.233 -2.261 0.562 1.00 92.38 83 ARG A O 1
ATOM 633 N N . GLU A 1 84 ? -13.457 -2.977 -0.605 1.00 90.56 84 GLU A N 1
ATOM 634 C CA . GLU A 1 84 ? -12.752 -3.538 0.552 1.00 90.56 84 GLU A CA 1
ATOM 635 C C . GLU A 1 84 ? -12.139 -2.443 1.430 1.00 90.56 84 GLU A C 1
ATOM 637 O O . GLU A 1 84 ? -12.229 -2.513 2.658 1.00 90.56 84 GLU A O 1
ATOM 642 N N . ILE A 1 85 ? -11.569 -1.403 0.814 1.00 89.88 85 ILE A N 1
ATOM 643 C CA . ILE A 1 85 ? -10.941 -0.281 1.526 1.00 89.88 85 ILE A CA 1
ATOM 644 C C . ILE A 1 85 ? -11.989 0.572 2.250 1.00 89.88 85 ILE A C 1
ATOM 646 O O . ILE A 1 85 ? -11.796 0.915 3.414 1.00 89.88 85 ILE A O 1
ATOM 650 N N . ILE A 1 86 ? -13.123 0.877 1.609 1.00 89.62 86 ILE A N 1
ATOM 651 C CA . ILE A 1 86 ? -14.202 1.691 2.206 1.00 89.62 86 ILE A CA 1
ATOM 652 C C . ILE A 1 86 ? -14.847 1.009 3.425 1.00 89.62 86 ILE A C 1
ATOM 654 O O . ILE A 1 86 ? -15.430 1.680 4.271 1.00 89.62 86 ILE A O 1
ATOM 658 N N . GLN A 1 87 ? -14.715 -0.314 3.566 1.00 88.38 87 GLN A N 1
ATOM 659 C CA . GLN A 1 87 ? -15.167 -1.032 4.764 1.00 88.38 87 GLN A CA 1
ATOM 660 C C . GLN A 1 87 ? -14.260 -0.819 5.985 1.00 88.38 87 GLN A C 1
ATOM 662 O O . GLN A 1 87 ? -14.574 -1.336 7.056 1.00 88.38 87 GLN A O 1
ATOM 667 N N . LYS A 1 88 ? -13.127 -0.124 5.846 1.00 89.25 88 LYS A N 1
ATOM 668 C CA . LYS A 1 88 ? -12.176 0.151 6.931 1.00 89.25 88 LYS A CA 1
ATOM 669 C C . LYS A 1 88 ? -12.395 1.547 7.513 1.00 89.25 88 LYS A C 1
ATOM 671 O O . LYS A 1 88 ? -13.038 2.396 6.903 1.00 89.25 88 LYS A O 1
ATOM 676 N N . GLY A 1 89 ? -11.832 1.789 8.697 1.00 89.12 89 GLY A N 1
ATOM 677 C CA . GLY A 1 89 ? -11.877 3.104 9.333 1.00 89.12 89 GLY A CA 1
ATOM 678 C C . GLY A 1 89 ? -11.158 4.148 8.469 1.00 89.12 89 GLY A C 1
ATOM 679 O O . GLY A 1 89 ? -9.959 3.987 8.224 1.00 89.12 89 GLY A O 1
ATOM 680 N N . PRO A 1 90 ? -11.825 5.218 8.002 1.00 90.19 90 PRO A N 1
ATOM 681 C CA . PRO A 1 90 ? -11.212 6.192 7.100 1.00 90.19 90 PRO A CA 1
ATOM 682 C C . PRO A 1 90 ? -10.039 6.937 7.751 1.00 90.19 90 PRO A C 1
ATOM 684 O O . PRO A 1 90 ? -9.046 7.217 7.077 1.00 90.19 90 PRO A O 1
ATOM 687 N N . ILE A 1 91 ? -10.097 7.202 9.064 1.00 91.44 91 ILE A N 1
ATOM 688 C CA . ILE A 1 91 ? -8.972 7.804 9.798 1.00 91.44 91 ILE A CA 1
ATOM 689 C C . ILE A 1 91 ? -7.784 6.833 9.830 1.00 91.44 91 ILE A C 1
ATOM 691 O O . ILE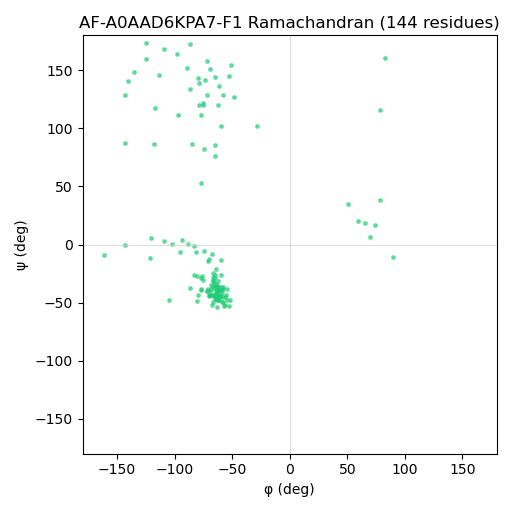 A 1 91 ? -6.664 7.245 9.531 1.00 91.44 91 ILE A O 1
ATOM 695 N N . ALA A 1 92 ? -8.030 5.546 10.096 1.00 90.81 92 ALA A N 1
ATOM 696 C CA . ALA A 1 92 ? -6.994 4.512 10.115 1.00 90.81 92 ALA A CA 1
ATOM 697 C C . ALA A 1 92 ? -6.298 4.368 8.755 1.00 90.81 92 ALA A C 1
ATOM 699 O O . ALA A 1 92 ? -5.073 4.369 8.695 1.00 90.81 92 ALA A O 1
ATOM 700 N N . ILE A 1 93 ? -7.056 4.335 7.654 1.00 93.31 93 ILE A N 1
ATOM 701 C CA . ILE A 1 93 ? -6.482 4.283 6.299 1.00 93.31 93 ILE A CA 1
ATOM 702 C C . ILE A 1 93 ? -5.654 5.535 5.994 1.00 93.31 93 ILE A C 1
ATOM 704 O O . ILE A 1 93 ? -4.578 5.435 5.404 1.00 93.31 93 ILE A O 1
ATOM 708 N N . ARG A 1 94 ? -6.119 6.721 6.408 1.00 92.12 94 ARG A N 1
ATOM 709 C CA . ARG A 1 94 ? -5.377 7.972 6.212 1.00 92.12 94 ARG A CA 1
ATOM 710 C C . ARG A 1 94 ? -4.054 7.975 6.980 1.00 92.12 94 ARG A C 1
ATOM 712 O O . ARG A 1 94 ? -3.044 8.367 6.403 1.00 92.12 94 ARG A O 1
ATOM 719 N N . MET A 1 95 ? -4.059 7.535 8.239 1.00 93.00 95 MET A N 1
ATOM 720 C CA . MET A 1 95 ? -2.847 7.448 9.063 1.00 93.00 95 MET A CA 1
ATOM 721 C C . MET A 1 95 ? -1.886 6.378 8.539 1.00 93.00 95 MET A C 1
ATOM 723 O O . MET A 1 95 ? -0.710 6.669 8.366 1.00 93.00 95 MET A O 1
ATOM 727 N N . ALA A 1 96 ? -2.383 5.199 8.153 1.00 92.69 96 ALA A N 1
ATOM 728 C CA . ALA A 1 96 ? -1.561 4.157 7.537 1.00 92.69 96 ALA A CA 1
ATOM 729 C C . ALA A 1 96 ? -0.898 4.639 6.236 1.00 92.69 96 ALA A C 1
ATOM 731 O O . ALA A 1 96 ? 0.294 4.437 6.024 1.00 92.69 96 ALA A O 1
ATOM 732 N N . LYS A 1 97 ? -1.646 5.343 5.375 1.00 93.31 97 LYS A N 1
ATOM 733 C CA . LYS A 1 97 ? -1.089 5.938 4.153 1.00 93.31 97 LYS A CA 1
ATOM 734 C C . LYS A 1 97 ? -0.007 6.975 4.464 1.00 93.31 97 LYS A C 1
ATOM 736 O O . LYS A 1 97 ? 0.980 7.035 3.736 1.00 93.31 97 LYS A O 1
ATOM 741 N N . LYS A 1 98 ? -0.197 7.788 5.508 1.00 92.38 98 LYS A N 1
ATOM 742 C CA . LYS A 1 98 ? 0.794 8.774 5.955 1.00 92.38 98 LYS A CA 1
ATOM 743 C C . LYS A 1 98 ? 2.075 8.080 6.423 1.00 92.38 98 LYS A C 1
ATOM 745 O O . LYS A 1 98 ? 3.128 8.353 5.859 1.00 92.38 98 LYS A O 1
ATOM 750 N N . ALA A 1 99 ? 1.954 7.135 7.356 1.00 92.75 99 ALA A N 1
ATOM 751 C CA . ALA A 1 99 ? 3.077 6.380 7.907 1.00 92.75 99 ALA A CA 1
ATOM 752 C C . ALA A 1 99 ? 3.892 5.677 6.810 1.00 92.75 99 ALA A C 1
ATOM 754 O O . ALA A 1 99 ? 5.111 5.781 6.793 1.00 92.75 99 ALA A O 1
ATOM 755 N N . ILE A 1 100 ? 3.233 5.048 5.829 1.00 91.94 100 ILE A N 1
ATOM 756 C CA . ILE A 1 100 ? 3.927 4.396 4.706 1.00 91.94 100 ILE A CA 1
ATOM 757 C C . ILE A 1 100 ? 4.629 5.423 3.809 1.00 91.94 100 ILE A C 1
ATOM 759 O O . ILE A 1 100 ? 5.795 5.253 3.468 1.00 91.94 100 ILE A O 1
ATOM 763 N N . ASN A 1 101 ? 3.927 6.478 3.389 1.00 91.50 101 ASN A N 1
ATOM 764 C CA . ASN A 1 101 ? 4.468 7.417 2.407 1.00 91.50 101 ASN A CA 1
ATOM 765 C C . ASN A 1 101 ? 5.614 8.266 2.959 1.00 91.50 101 ASN A C 1
ATOM 767 O O . ASN A 1 101 ? 6.559 8.549 2.231 1.00 91.50 101 ASN A O 1
ATOM 771 N N . GLU A 1 102 ? 5.498 8.708 4.207 1.00 92.81 102 GLU A N 1
ATOM 772 C CA . GLU A 1 102 ? 6.503 9.549 4.856 1.00 92.81 102 GLU A CA 1
ATOM 773 C C . GLU A 1 102 ? 7.599 8.690 5.506 1.00 92.81 102 GLU A C 1
ATOM 775 O O . GLU A 1 102 ? 8.777 9.020 5.388 1.00 92.81 102 GLU A O 1
ATOM 780 N N . GLY A 1 103 ? 7.245 7.538 6.089 1.00 91.25 103 GLY A N 1
ATOM 781 C CA . GLY A 1 103 ? 8.196 6.617 6.718 1.00 91.25 103 GLY A CA 1
ATOM 782 C C . GLY A 1 103 ? 9.192 5.990 5.740 1.00 91.25 103 GLY A C 1
ATOM 783 O O . GLY A 1 103 ? 10.326 5.715 6.115 1.00 91.25 103 GLY A O 1
ATOM 784 N N . LEU A 1 104 ? 8.820 5.819 4.465 1.00 90.00 104 LEU A N 1
ATOM 785 C CA . LEU A 1 104 ? 9.736 5.322 3.428 1.00 90.00 104 LEU A CA 1
ATOM 786 C C . LEU A 1 104 ? 10.830 6.326 3.021 1.00 90.00 104 LEU A C 1
ATOM 788 O O . LEU A 1 104 ? 11.782 5.932 2.344 1.00 90.00 104 LEU A O 1
ATOM 792 N N . GLU A 1 105 ? 10.707 7.602 3.395 1.00 91.00 105 GLU A N 1
ATOM 793 C CA . GLU A 1 105 ? 11.659 8.659 3.023 1.00 91.00 105 GLU A CA 1
ATOM 794 C C . GLU A 1 105 ? 12.628 9.031 4.165 1.00 91.00 105 GLU A C 1
ATOM 796 O O . GLU A 1 105 ? 13.493 9.888 3.974 1.00 91.00 105 GLU A O 1
ATOM 801 N N . ILE A 1 106 ? 12.518 8.381 5.329 1.00 93.56 106 ILE A N 1
ATOM 802 C CA . ILE A 1 106 ? 13.343 8.625 6.526 1.00 93.56 106 ILE A CA 1
ATOM 803 C C . ILE A 1 106 ? 14.022 7.336 7.019 1.00 93.56 106 ILE A C 1
ATOM 805 O O . ILE A 1 106 ? 13.813 6.254 6.466 1.00 93.56 106 ILE A O 1
ATOM 809 N N . ASP A 1 107 ? 14.907 7.442 8.014 1.00 95.12 107 ASP A N 1
ATOM 810 C CA . ASP A 1 107 ? 15.546 6.275 8.622 1.00 95.12 107 ASP A CA 1
ATOM 811 C C . ASP A 1 107 ? 14.568 5.465 9.484 1.00 95.12 107 ASP A C 1
ATOM 813 O O . ASP A 1 107 ? 13.543 5.962 9.942 1.00 95.12 107 ASP A O 1
ATOM 817 N N . LEU A 1 108 ? 14.891 4.185 9.692 1.00 94.12 108 LEU A N 1
ATOM 818 C CA . LEU A 1 108 ? 13.995 3.242 10.359 1.00 94.12 108 LEU A CA 1
ATOM 819 C C . LEU A 1 108 ? 13.594 3.677 11.786 1.00 94.12 108 LEU A C 1
ATOM 821 O O . LEU A 1 108 ? 12.405 3.595 12.080 1.00 94.12 108 LEU A O 1
ATOM 825 N N . PRO A 1 109 ? 14.508 4.141 12.665 1.00 96.44 109 PRO A N 1
ATOM 826 C CA . PRO A 1 109 ? 14.127 4.706 13.960 1.00 96.44 109 PRO A CA 1
ATOM 827 C C . PRO A 1 109 ? 13.073 5.814 13.858 1.00 96.44 109 PRO A C 1
ATOM 829 O O . PRO A 1 109 ? 12.010 5.686 14.459 1.00 96.44 109 PRO A O 1
ATOM 832 N N . SER A 1 110 ? 13.307 6.842 13.037 1.00 95.50 110 SER A N 1
ATOM 833 C CA . SER A 1 110 ? 12.335 7.928 12.859 1.00 95.50 110 SER A CA 1
ATOM 834 C C . SER A 1 110 ? 11.040 7.474 12.174 1.00 95.50 110 SER A C 1
ATOM 836 O O . SER A 1 110 ? 9.972 8.009 12.458 1.00 95.50 110 SER A O 1
ATOM 838 N N . ALA A 1 111 ? 11.094 6.465 11.299 1.00 95.31 111 ALA A N 1
ATOM 839 C CA . ALA A 1 111 ? 9.899 5.864 10.705 1.00 95.31 111 ALA A CA 1
ATOM 840 C C . ALA A 1 111 ? 9.024 5.148 11.744 1.00 95.31 111 ALA A C 1
ATOM 842 O O . ALA A 1 111 ? 7.800 5.219 11.654 1.00 95.31 111 ALA A O 1
ATOM 843 N N . LEU A 1 112 ? 9.634 4.485 12.732 1.00 95.12 112 LEU A N 1
ATOM 844 C CA . LEU A 1 112 ? 8.911 3.832 13.826 1.00 95.12 112 LEU A CA 1
ATOM 845 C C . LEU A 1 112 ? 8.291 4.859 14.783 1.00 95.12 112 LEU A C 1
ATOM 847 O O . LEU A 1 112 ? 7.149 4.677 15.193 1.00 95.12 112 LEU A O 1
ATOM 851 N N . GLU A 1 113 ? 8.990 5.960 15.070 1.00 96.06 113 GLU A N 1
ATOM 852 C CA . GLU A 1 113 ? 8.432 7.090 15.833 1.00 96.06 113 GLU A CA 1
ATOM 853 C C . GLU A 1 113 ? 7.226 7.710 15.104 1.00 96.06 113 GLU A C 1
ATOM 855 O O . GLU A 1 113 ? 6.165 7.906 15.693 1.00 96.06 113 GLU A O 1
ATOM 860 N N . LEU A 1 114 ? 7.337 7.933 13.789 1.00 94.75 114 LEU A N 1
ATOM 861 C CA . LEU A 1 114 ? 6.227 8.420 12.965 1.00 94.75 114 LEU A CA 1
ATOM 862 C C . LEU A 1 114 ? 5.033 7.448 12.947 1.00 94.75 114 LEU A C 1
ATOM 864 O O . LEU A 1 114 ? 3.876 7.884 12.918 1.00 94.75 114 LEU A O 1
ATOM 868 N N . GLU A 1 115 ? 5.287 6.136 12.922 1.00 93.88 115 GLU A N 1
ATOM 869 C CA . GLU A 1 115 ? 4.239 5.116 13.015 1.00 93.88 115 GLU A CA 1
ATOM 870 C C . GLU A 1 115 ? 3.509 5.197 14.363 1.00 93.88 115 GLU A C 1
ATOM 872 O O . GLU A 1 115 ? 2.274 5.163 14.384 1.00 93.88 115 GLU A O 1
ATOM 877 N N . GLU A 1 116 ? 4.247 5.373 15.461 1.00 95.00 116 GLU A N 1
ATOM 878 C CA . GLU A 1 116 ? 3.688 5.550 16.803 1.00 95.00 116 GLU A CA 1
ATOM 879 C C . GLU A 1 116 ? 2.823 6.814 16.885 1.00 95.00 116 GLU A C 1
ATOM 881 O O . GLU A 1 116 ? 1.657 6.724 17.273 1.00 95.00 116 GLU A O 1
ATOM 886 N N . GLU A 1 117 ? 3.306 7.960 16.394 1.00 94.31 117 GLU A N 1
ATOM 887 C CA . GLU A 1 117 ? 2.516 9.198 16.317 1.00 94.31 117 GLU A CA 1
ATOM 888 C C . GLU A 1 117 ? 1.216 9.003 15.518 1.00 94.31 117 GLU A C 1
ATOM 890 O O . GLU A 1 117 ? 0.133 9.438 15.924 1.00 94.31 117 GLU A O 1
ATOM 895 N N . CYS A 1 118 ? 1.299 8.329 14.366 1.00 92.94 118 CYS A N 1
ATOM 896 C CA . CYS A 1 118 ? 0.136 8.021 13.537 1.00 92.94 118 CYS A CA 1
ATOM 897 C C . CYS A 1 118 ? -0.853 7.098 14.263 1.00 92.94 118 CYS A C 1
ATOM 899 O O . CYS A 1 118 ? -2.068 7.245 14.096 1.00 92.94 118 CYS A O 1
ATOM 901 N N . TYR A 1 119 ? -0.351 6.157 15.061 1.00 91.81 119 TYR A N 1
ATOM 902 C CA . TYR A 1 119 ? -1.160 5.245 15.859 1.00 91.81 119 TYR A CA 1
ATOM 903 C C . TYR A 1 119 ? -1.833 5.950 17.044 1.00 91.81 119 TYR A C 1
ATOM 905 O O . TYR A 1 119 ? -3.019 5.718 17.296 1.00 91.81 119 TYR A O 1
ATOM 913 N N . GLU A 1 120 ? -1.145 6.869 17.720 1.00 92.88 120 GLU A N 1
ATOM 914 C CA . GLU A 1 120 ? -1.708 7.669 18.814 1.00 92.88 120 GLU A CA 1
ATOM 915 C C . GLU A 1 120 ? -2.935 8.475 18.373 1.00 92.88 120 GLU A C 1
ATOM 917 O O . GLU A 1 120 ? -3.939 8.530 19.090 1.00 92.88 120 GLU A O 1
ATOM 922 N N . GLN A 1 121 ? -2.919 9.015 17.148 1.00 89.69 121 GLN A N 1
ATOM 923 C CA . GLN A 1 121 ? -4.080 9.706 16.572 1.00 89.69 121 GLN A CA 1
ATOM 924 C C . GLN A 1 121 ? -5.314 8.801 16.454 1.00 89.69 121 GLN A C 1
ATOM 926 O O . GLN A 1 121 ? -6.442 9.292 16.466 1.00 89.69 121 GLN A O 1
ATOM 931 N N . LEU A 1 122 ? -5.130 7.481 16.350 1.00 89.62 122 LEU A N 1
ATOM 932 C CA . LEU A 1 122 ? -6.224 6.513 16.265 1.00 89.62 122 LEU A CA 1
ATOM 933 C C . LEU A 1 122 ? -6.781 6.133 17.637 1.00 89.62 122 LEU A C 1
ATOM 935 O O . LEU A 1 122 ? -7.954 5.758 17.723 1.00 89.62 122 LEU A O 1
ATOM 939 N N . LEU A 1 123 ? -5.985 6.230 18.708 1.00 89.06 123 LEU A N 1
ATOM 940 C CA . LEU A 1 123 ? -6.366 5.758 20.044 1.00 89.06 123 LEU A CA 1
ATOM 941 C C . LEU A 1 123 ? -7.648 6.413 20.569 1.00 89.06 123 LEU A C 1
ATOM 943 O O . LEU A 1 123 ? -8.469 5.727 21.192 1.00 89.06 123 LEU A O 1
ATOM 947 N N . ASN A 1 124 ? -7.835 7.695 20.253 1.00 86.19 124 ASN A N 1
ATOM 948 C CA . ASN A 1 124 ? -8.956 8.517 20.707 1.00 86.19 124 ASN A CA 1
ATOM 949 C C . ASN A 1 124 ? -10.146 8.555 19.729 1.00 86.19 124 ASN A C 1
ATOM 951 O O . ASN A 1 124 ? -11.117 9.263 19.985 1.00 86.19 124 ASN A O 1
ATOM 955 N N . THR A 1 1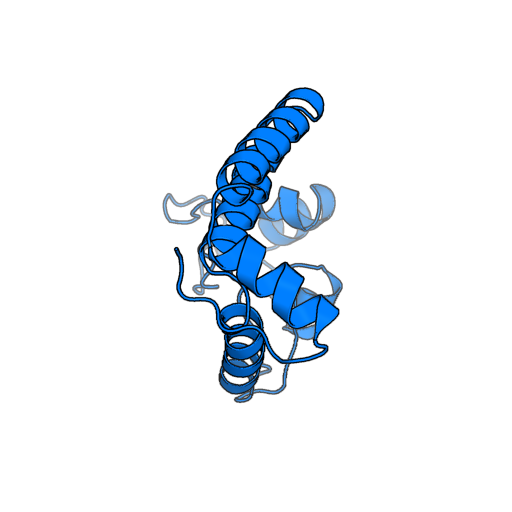25 ? -10.094 7.807 18.622 1.00 91.19 125 THR A N 1
ATOM 956 C CA . THR A 1 125 ? -11.178 7.787 17.622 1.00 91.19 125 THR A CA 1
ATOM 957 C C . THR A 1 125 ? -12.333 6.888 18.055 1.00 91.19 125 THR A C 1
ATOM 959 O O . THR A 1 125 ? -12.133 5.808 18.627 1.00 91.19 125 THR A O 1
ATOM 962 N N . LYS A 1 126 ? -13.564 7.301 17.740 1.00 89.81 126 LYS A N 1
ATOM 963 C CA . LYS A 1 126 ? -14.763 6.472 17.942 1.00 89.81 126 LYS A CA 1
ATOM 964 C C . LYS A 1 126 ? -14.740 5.245 17.036 1.00 89.81 126 LYS A C 1
ATOM 966 O O . LYS A 1 126 ? -15.190 4.177 17.448 1.00 89.81 126 LYS A O 1
ATOM 971 N N . ASP A 1 127 ? -14.164 5.371 15.844 1.00 89.62 127 ASP A N 1
ATOM 972 C CA . ASP A 1 127 ? -13.987 4.265 14.905 1.00 89.62 127 ASP A CA 1
ATOM 973 C C . ASP A 1 127 ? -13.139 3.130 15.492 1.00 89.62 127 ASP A C 1
ATOM 975 O O . ASP A 1 127 ? -13.440 1.956 15.259 1.00 89.62 127 ASP A O 1
ATOM 979 N N . ARG A 1 128 ? -12.111 3.438 16.296 1.00 89.06 128 ARG A N 1
ATOM 980 C CA . ARG A 1 128 ? -11.336 2.401 16.991 1.00 89.06 128 ARG A CA 1
ATOM 981 C C . ARG A 1 128 ? -12.200 1.641 17.992 1.00 89.06 128 ARG A C 1
ATOM 983 O O . ARG A 1 128 ? -12.165 0.411 18.011 1.00 89.06 128 ARG A O 1
ATOM 990 N N . LEU A 1 129 ? -12.982 2.357 18.801 1.00 90.12 129 LEU A N 1
ATOM 991 C CA . LEU A 1 129 ? -13.881 1.749 19.789 1.00 90.12 129 LEU A CA 1
ATOM 992 C C . LEU A 1 129 ? -14.942 0.872 19.114 1.00 90.12 129 LEU A C 1
ATOM 994 O O . LEU A 1 129 ? -15.156 -0.263 19.532 1.00 90.12 129 LEU A O 1
ATOM 998 N N . GLU A 1 130 ? -15.544 1.357 18.030 1.00 91.38 130 GLU A N 1
ATOM 999 C CA . GLU A 1 130 ? -16.491 0.599 17.210 1.00 91.38 130 GLU A CA 1
ATOM 1000 C C . GLU A 1 130 ? -15.840 -0.635 16.571 1.00 91.38 130 GLU A C 1
ATOM 1002 O O . GLU A 1 130 ? -16.445 -1.703 16.535 1.00 91.38 130 GLU A O 1
ATOM 1007 N N . GLY A 1 131 ? -14.592 -0.525 16.107 1.00 89.56 131 GLY A N 1
ATOM 1008 C CA . GLY A 1 131 ? -13.829 -1.658 15.587 1.00 89.56 131 GLY A CA 1
ATOM 1009 C C . GLY A 1 131 ? -13.614 -2.751 16.637 1.00 89.56 131 GLY A C 1
ATOM 1010 O O . GLY A 1 131 ? -13.827 -3.929 16.347 1.00 89.56 131 GLY A O 1
ATOM 1011 N N . LEU A 1 132 ? -13.251 -2.365 17.863 1.00 90.19 132 LEU A N 1
ATOM 1012 C CA . LEU A 1 132 ? -13.077 -3.292 18.986 1.00 90.19 132 LEU A CA 1
ATOM 1013 C C . LEU A 1 132 ? -14.407 -3.932 19.412 1.00 90.19 132 LEU A C 1
ATOM 1015 O O . LEU A 1 132 ? -14.462 -5.146 19.612 1.00 90.19 132 LEU A O 1
ATOM 1019 N N . ALA A 1 133 ? -15.483 -3.145 19.496 1.00 91.38 133 ALA A N 1
ATOM 1020 C CA . ALA A 1 133 ? -16.819 -3.641 19.825 1.00 91.38 133 ALA A CA 1
ATOM 1021 C C . ALA A 1 133 ? -17.332 -4.620 18.760 1.00 91.38 133 ALA A C 1
ATOM 1023 O O . ALA A 1 133 ? -17.755 -5.729 19.078 1.00 91.38 133 ALA A O 1
ATOM 1024 N N . ALA A 1 134 ? -17.220 -4.262 17.479 1.00 91.94 134 ALA A N 1
ATOM 1025 C CA . ALA A 1 134 ? -17.627 -5.118 16.372 1.00 91.94 134 ALA A CA 1
ATOM 1026 C C . ALA A 1 134 ? -16.831 -6.430 16.318 1.00 91.94 134 ALA A C 1
ATOM 1028 O O . ALA A 1 134 ? -17.401 -7.475 15.999 1.00 91.94 134 ALA A O 1
ATOM 1029 N N . PHE A 1 135 ? -15.538 -6.390 16.660 1.00 91.31 135 PHE A N 1
ATOM 1030 C CA . PHE A 1 135 ? -14.696 -7.580 16.771 1.00 91.31 135 PHE A CA 1
ATOM 1031 C C . PHE A 1 135 ? -15.159 -8.502 17.906 1.00 91.31 135 PHE A C 1
ATOM 1033 O O . PHE A 1 135 ? -15.333 -9.701 17.684 1.00 91.31 135 PHE A O 1
ATOM 1040 N N . ALA A 1 136 ? -15.424 -7.946 19.092 1.00 93.12 136 ALA A N 1
ATOM 1041 C CA . ALA A 1 136 ? -15.937 -8.705 20.232 1.00 93.12 136 ALA A CA 1
ATOM 1042 C C . ALA A 1 136 ? -17.323 -9.316 19.946 1.00 93.12 136 ALA A C 1
ATOM 1044 O O . ALA A 1 136 ? -17.574 -10.479 20.257 1.00 93.12 136 ALA A O 1
ATOM 1045 N N . GLU A 1 137 ? -18.200 -8.557 19.287 1.00 94.19 137 GLU A N 1
ATOM 1046 C CA . GLU A 1 137 ? -19.563 -8.957 18.919 1.00 94.19 137 GLU A CA 1
ATOM 1047 C C . GLU A 1 137 ? -19.635 -9.789 17.621 1.00 94.19 137 GLU A C 1
ATOM 1049 O O . GLU A 1 137 ? -20.721 -10.204 17.216 1.00 94.19 137 GLU A O 1
ATOM 1054 N N . LYS A 1 138 ? -18.500 -10.042 16.948 1.00 91.38 138 LYS A N 1
ATOM 1055 C CA . LYS A 1 138 ? -18.403 -10.755 15.655 1.00 91.38 138 LYS A CA 1
ATOM 1056 C C . LYS A 1 138 ? -19.346 -10.211 14.574 1.00 91.38 138 LYS A C 1
ATOM 1058 O O . LYS A 1 138 ? -19.855 -10.958 13.734 1.00 91.38 138 LYS A O 1
ATOM 1063 N N . ARG A 1 139 ? -19.570 -8.899 14.570 1.00 93.62 139 ARG A N 1
ATOM 1064 C CA . ARG A 1 139 ? -20.397 -8.204 13.575 1.00 93.62 139 ARG A CA 1
ATOM 1065 C C . ARG A 1 139 ? -19.539 -7.352 12.649 1.00 93.62 139 ARG A C 1
ATOM 1067 O O . ARG A 1 139 ? -18.368 -7.094 12.907 1.00 93.62 139 ARG A O 1
ATOM 1074 N N . LYS A 1 140 ? -20.140 -6.870 11.560 1.00 87.38 140 LYS A N 1
ATOM 1075 C CA . LYS A 1 140 ? -19.477 -5.894 10.686 1.00 87.38 140 LYS A CA 1
ATOM 1076 C C . LYS A 1 140 ? -19.404 -4.526 11.392 1.00 87.38 140 LYS A C 1
ATOM 1078 O O . LYS A 1 140 ? -20.447 -4.062 11.868 1.00 87.38 140 LYS A O 1
ATOM 1083 N N . PRO A 1 141 ? -18.221 -3.890 11.468 1.00 88.88 141 PRO A N 1
ATOM 1084 C CA . PRO A 1 141 ? -18.074 -2.554 12.041 1.00 88.88 141 PRO A CA 1
ATOM 1085 C C . PRO A 1 141 ? -18.727 -1.494 11.152 1.00 88.88 141 PRO A C 1
ATOM 1087 O O . PRO A 1 141 ? -18.807 -1.653 9.930 1.00 88.88 141 PRO A O 1
ATOM 1090 N N . ARG A 1 142 ? -19.189 -0.403 11.764 1.00 90.31 142 ARG A N 1
ATOM 1091 C CA . ARG A 1 142 ? -19.745 0.763 11.067 1.00 90.31 142 ARG A CA 1
ATOM 1092 C C . ARG A 1 142 ? -18.912 2.006 11.352 1.00 90.31 142 ARG A C 1
ATOM 1094 O O . ARG A 1 142 ? -19.239 2.785 12.242 1.00 90.31 142 ARG A O 1
ATOM 1101 N N . TYR A 1 143 ? -17.865 2.194 10.561 1.00 91.06 143 TYR A N 1
ATOM 1102 C CA . TYR A 1 143 ? -16.995 3.360 10.673 1.00 91.06 143 TYR A CA 1
ATOM 1103 C C . TYR A 1 143 ? -17.665 4.629 10.134 1.00 91.06 143 TYR A C 1
ATOM 1105 O O . TYR A 1 143 ? -18.375 4.583 9.126 1.00 91.06 143 TYR A O 1
ATOM 1113 N N . ARG A 1 144 ? -17.438 5.757 10.809 1.00 86.19 144 ARG A N 1
ATOM 1114 C CA . ARG A 1 144 ? -17.975 7.083 10.451 1.00 86.19 144 ARG A CA 1
ATOM 1115 C C . ARG A 1 144 ? -16.893 8.130 10.202 1.00 86.19 144 ARG A C 1
ATOM 1117 O O . ARG A 1 144 ? -17.206 9.182 9.656 1.00 86.19 144 ARG A O 1
ATOM 1124 N N . GLY A 1 145 ? -15.639 7.839 10.541 1.00 85.19 145 GLY A N 1
ATOM 1125 C CA . GLY A 1 145 ? -14.543 8.800 10.462 1.00 85.19 145 GLY A CA 1
ATOM 1126 C C . GLY A 1 145 ? -14.528 9.793 11.613 1.00 85.19 145 GLY A C 1
ATOM 1127 O O . GLY A 1 145 ? -14.211 10.961 11.397 1.00 85.19 145 GLY A O 1
ATOM 1128 N N . GLU A 1 146 ? -14.861 9.313 12.811 1.00 80.75 146 GLU A N 1
ATOM 1129 C CA . GLU A 1 146 ? -14.883 10.061 14.073 1.00 80.75 146 GLU A CA 1
ATOM 1130 C C . GLU A 1 146 ? -14.041 9.368 15.147 1.00 80.75 146 GLU A C 1
ATOM 1132 O O . GLU A 1 146 ? -13.879 8.127 15.083 1.00 80.75 146 GLU A O 1
#

Mean predicted aligned error: 9.59 Å

Nearest PDB structures (foldseek):
  3kqf-assembly1_B  TM=9.847E-01  e=2.117E-10  Bacillus anthracis
  2dub-assembly1_E  TM=9.438E-01  e=3.063E-08  Rattus norvegicus
  2dub-assembly2_D-2  TM=9.435E-01  e=4.134E-08  Rattus norvegicus
  1dub-assembly1_B  TM=9.378E-01  e=1.078E-07  Rattus norvegicus
  4jfc-assembly1_A  TM=9.389E-01  e=8.277E-07  Polaromonas sp. JS666

Foldseek 3Di:
DWDAADPPPDDDDVDDDDLVPVDPDPVCPCLQPVVCVQQNDPVSCVCSNVVDDDDNVRCCVSRVGVDTGGDPCNVVVVVVVVVVVVLAAPLLVVLVSVLVVVLVVDDVVVSVVSNVVSVVVVVPDPQVVQVVVCVVVVHRGDHDND

Organism: NCBI:txid889485

pLDDT: mean 78.27, std 21.36, range [29.0, 96.44]

Sequence (146 aa):
MLGTLLSFIGNWLFSDRPSSYGIFGPNSASGTQRLPRLVGKSLAKELIFTGRKIDGREAMSLGLVNYSVPAGEAHSKELEIAREIIQKGPIAIRMAKKAINEGLEIDLPSALELEEECYEQLLNTKDRLEGLAAFAEKRKPRYRGE

Radius of gyration: 19.33 Å; Cα contacts (8 Å, |Δi|>4): 143; chains: 1; bounding box: 40×29×49 Å

Secondary structure (DSSP, 8-state):
--EEPP-TTS-----S-SGGGT---TTSTTHHHHHHHHH-HHHHHHHHHH-----HHHHHHTTS-S-EE-TT-HHHHHHHHHHHHHTS-HHHHHHHHHHHHHHTTS-HHHHHHHHHHHHHHHHT-HHHHHHHHHHHTTS-------